Protein AF-A0A4V1RX35-F1 (afdb_monomer_lite)

Sequence (175 aa):
MAQNATPVTGGVDLGEDSITQAVIDINANNPDARFKFVMERLVMHLHGFARETRLSTSEWMATIQFLTATGQKCTELRQEFVLLSDILGLSLLVDVMDHPKPPGSTVGSLLGPFHTDDAEKVAHGTEISNDARGEPLLVVGSVKNLQGEPIPGVIIDVWETDSTGHYDTQYEDRT

InterPro domains:
  IPR000627 Intradiol ring-cleavage dioxygenase, C-terminal [PF00775] (127-172)
  IPR000627 Intradiol ring-cleavage dioxygenase, C-terminal [PS00083] (139-167)
  IPR007535 Catechol dioxygenase, N-terminal [PF04444] (32-105)
  IPR015889 Intradiol ring-cleavage dioxygenase, core [G3DSA:2.60.130.10] (11-175)
  IPR015889 Intradiol ring-cleavage dioxygenase, core [SSF49482] (13-173)
  IPR050770 Intradiol Ring-Cleavage Dioxygenase [PTHR33711] (19-173)

pLDDT: mean 89.44, std 12.55, range [37.12, 98.69]

Organism: NCBI:txid451672

Structure (mmCIF, N/CA/C/O backbone):
data_AF-A0A4V1RX35-F1
#
_entry.id   AF-A0A4V1RX35-F1
#
loop_
_atom_site.group_PDB
_atom_site.id
_atom_site.type_symbol
_atom_site.label_atom_id
_atom_site.label_alt_id
_atom_site.label_comp_id
_atom_site.label_asym_id
_atom_site.label_entity_id
_atom_site.label_seq_id
_atom_site.pdbx_PDB_ins_code
_atom_site.Cartn_x
_atom_site.Cartn_y
_atom_site.Cartn_z
_atom_site.occupancy
_atom_site.B_iso_or_equiv
_atom_site.auth_seq_id
_atom_site.auth_comp_id
_atom_site.auth_asym_id
_atom_site.auth_atom_id
_atom_site.pdbx_PDB_model_num
ATOM 1 N N . MET A 1 1 ? -57.701 13.044 38.159 1.00 40.06 1 MET A N 1
ATOM 2 C CA . MET A 1 1 ? -56.747 11.920 38.082 1.00 40.06 1 MET A CA 1
ATOM 3 C C . MET A 1 1 ? -55.660 12.316 37.103 1.00 40.06 1 MET A C 1
ATOM 5 O O . MET A 1 1 ? -55.934 12.385 35.914 1.00 40.06 1 MET A O 1
ATOM 9 N N . ALA A 1 2 ? -54.494 12.709 37.614 1.00 37.12 2 ALA A N 1
ATOM 10 C CA . ALA A 1 2 ? -53.347 13.064 36.789 1.00 37.12 2 ALA A CA 1
ATOM 11 C C . ALA A 1 2 ? -52.683 11.770 36.306 1.00 37.12 2 ALA A C 1
ATOM 13 O O . ALA A 1 2 ? -52.276 10.947 37.124 1.00 37.12 2 ALA A O 1
ATOM 14 N N . GLN A 1 3 ? -52.631 11.566 34.992 1.00 40.84 3 GLN A N 1
ATOM 15 C CA . GLN A 1 3 ? -51.778 10.547 34.394 1.00 40.84 3 GLN A CA 1
ATOM 16 C C . GLN A 1 3 ? -50.375 11.144 34.309 1.00 40.84 3 GLN A C 1
ATOM 18 O O . GLN A 1 3 ? -50.146 12.107 33.580 1.00 40.84 3 GLN A O 1
ATOM 23 N N . ASN A 1 4 ? -49.465 10.609 35.121 1.00 39.97 4 ASN A N 1
ATOM 24 C CA . ASN A 1 4 ? -48.049 10.936 35.064 1.00 39.97 4 ASN A CA 1
ATOM 25 C C . ASN A 1 4 ? -47.504 10.514 33.698 1.00 39.97 4 ASN A C 1
ATOM 27 O O . ASN A 1 4 ? -47.423 9.324 33.401 1.00 39.97 4 ASN A O 1
ATOM 31 N N . ALA A 1 5 ? -47.126 11.496 32.884 1.00 45.94 5 ALA A N 1
ATOM 32 C CA . ALA A 1 5 ? -46.269 11.265 31.737 1.00 45.94 5 ALA A CA 1
ATOM 33 C C . ALA A 1 5 ? -44.884 10.851 32.253 1.00 45.94 5 ALA A C 1
ATOM 35 O O . ALA A 1 5 ? -44.214 11.618 32.946 1.00 45.94 5 ALA A O 1
ATOM 36 N N . THR A 1 6 ? -44.470 9.626 31.947 1.00 47.75 6 THR A N 1
ATOM 37 C CA . THR A 1 6 ? -43.101 9.168 32.182 1.00 47.75 6 THR A CA 1
ATOM 38 C C . THR A 1 6 ? -42.169 9.928 31.231 1.00 47.75 6 THR A C 1
ATOM 40 O O . THR A 1 6 ? -42.435 9.937 30.026 1.00 47.75 6 THR A O 1
ATOM 43 N N . PRO A 1 7 ? -41.084 10.563 31.703 1.00 41.06 7 PRO A N 1
ATOM 44 C CA . PRO A 1 7 ? -40.123 11.189 30.808 1.00 41.06 7 PRO A CA 1
ATOM 45 C C . PRO A 1 7 ? -39.310 10.092 30.114 1.00 41.06 7 PRO A C 1
ATOM 47 O O . PRO A 1 7 ? -38.636 9.306 30.777 1.00 41.06 7 PRO A O 1
ATOM 50 N N . VAL A 1 8 ? -39.338 10.041 28.781 1.00 48.53 8 VAL A N 1
ATOM 51 C CA . VAL A 1 8 ? -38.347 9.281 28.009 1.00 48.53 8 VAL A CA 1
ATOM 52 C C . VAL A 1 8 ? -37.075 10.123 27.957 1.00 48.53 8 VAL A C 1
ATOM 54 O O . VAL A 1 8 ? -36.839 10.871 27.015 1.00 48.53 8 VAL A O 1
ATOM 57 N N . THR A 1 9 ? -36.257 10.042 29.001 1.00 52.53 9 THR A N 1
ATOM 58 C CA . THR A 1 9 ? -34.858 10.486 28.961 1.00 52.53 9 THR A CA 1
ATOM 59 C C . THR A 1 9 ? -33.995 9.286 28.583 1.00 52.53 9 THR A C 1
ATOM 61 O O . THR A 1 9 ? -33.326 8.702 29.429 1.00 52.53 9 THR A O 1
ATOM 64 N N . GLY A 1 10 ? -34.087 8.845 27.328 1.00 49.75 10 GLY A N 1
ATOM 65 C CA . GLY A 1 10 ? -33.283 7.736 26.814 1.00 49.75 10 GLY A CA 1
ATO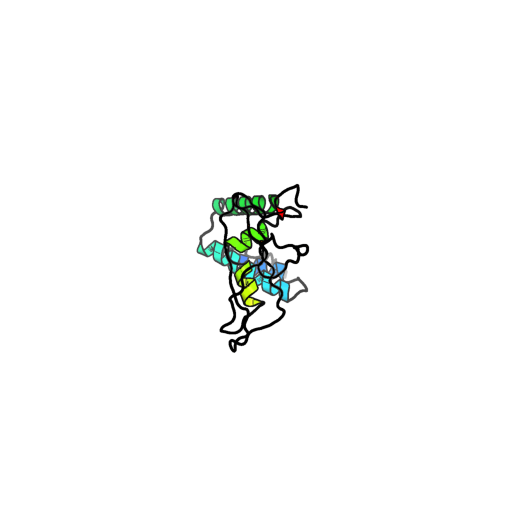M 66 C C . GLY A 1 10 ? -31.989 8.260 26.206 1.00 49.75 10 GLY A C 1
ATOM 67 O O . GLY A 1 10 ? -31.962 8.565 25.019 1.00 49.75 10 GLY A O 1
ATOM 68 N N . GLY A 1 11 ? -30.937 8.413 27.013 1.00 65.31 11 GLY A N 1
ATOM 69 C CA . GLY A 1 11 ? -29.587 8.579 26.473 1.00 65.31 11 GLY A CA 1
ATOM 70 C C . GLY A 1 11 ? -29.188 7.326 25.691 1.00 65.31 11 GLY A C 1
ATOM 71 O O . GLY A 1 11 ? -29.568 6.221 26.074 1.00 65.31 11 GLY A O 1
ATOM 72 N N . VAL A 1 12 ? -28.455 7.496 24.589 1.00 75.88 12 VAL A N 1
ATOM 73 C CA . VAL A 1 12 ? -27.853 6.362 23.874 1.00 75.88 12 VAL A CA 1
ATOM 74 C C . VAL A 1 12 ? -26.893 5.665 24.840 1.00 75.88 12 VAL A C 1
ATOM 76 O O . VAL A 1 12 ? -26.060 6.332 25.453 1.00 75.88 12 VAL A O 1
ATOM 79 N N . ASP A 1 13 ? -27.036 4.352 25.013 1.00 82.06 13 ASP A N 1
ATOM 80 C CA . ASP A 1 13 ? -26.068 3.561 25.771 1.00 82.06 13 ASP A CA 1
ATOM 81 C C . ASP A 1 13 ? -24.761 3.472 24.969 1.00 82.06 13 ASP A C 1
ATOM 83 O O . ASP A 1 13 ? -24.760 3.061 23.810 1.00 82.06 13 ASP A O 1
ATOM 87 N N . LEU A 1 14 ? -23.664 3.922 25.577 1.00 87.12 14 LEU A N 1
ATOM 88 C CA . LEU A 1 14 ? -22.334 4.024 24.966 1.00 87.12 14 LEU A CA 1
ATOM 89 C C . LEU A 1 14 ? -21.311 3.164 25.721 1.00 87.12 14 LEU A C 1
ATOM 91 O O . LEU A 1 14 ? -20.125 3.493 25.770 1.00 87.12 14 LEU A O 1
ATOM 95 N N . GLY A 1 15 ? -21.777 2.082 26.345 1.00 87.62 15 GLY A N 1
ATOM 96 C CA . GLY A 1 15 ? -20.921 1.058 26.926 1.00 87.62 15 GLY A CA 1
ATOM 97 C C . GLY A 1 15 ? -20.053 0.352 25.881 1.00 87.62 15 GLY A C 1
ATOM 98 O O . GLY A 1 15 ? -20.235 0.504 24.671 1.00 87.62 15 GLY A O 1
ATOM 99 N N . GLU A 1 16 ? -19.101 -0.452 26.358 1.00 86.81 16 GLU A N 1
ATOM 100 C CA . GLU A 1 16 ? -18.142 -1.164 25.504 1.00 86.81 16 GLU A CA 1
ATOM 101 C C . GLU A 1 16 ? -18.832 -1.992 24.412 1.00 86.81 16 GLU A C 1
ATOM 103 O O . GLU A 1 16 ? -18.378 -1.990 23.270 1.00 86.81 16 GLU A O 1
ATOM 108 N N . ASP A 1 17 ? -19.957 -2.636 24.717 1.00 88.19 17 ASP A N 1
ATOM 109 C CA . ASP A 1 17 ? -20.687 -3.473 23.760 1.00 88.19 17 ASP A CA 1
ATOM 110 C C . ASP A 1 17 ? -21.625 -2.669 22.842 1.00 88.19 17 ASP A C 1
ATOM 112 O O . ASP A 1 17 ? -21.844 -3.050 21.691 1.00 88.19 17 ASP A O 1
ATOM 116 N N . SER A 1 18 ? -22.141 -1.524 23.301 1.00 92.69 18 SER A N 1
ATOM 117 C CA . SER A 1 18 ? -23.170 -0.735 22.606 1.00 92.69 18 SER A CA 1
ATOM 118 C C . SER A 1 18 ? -22.617 0.408 21.746 1.00 92.69 18 SER A C 1
ATOM 120 O O . SER A 1 18 ? -23.235 0.772 20.741 1.00 92.69 18 SER A O 1
ATOM 122 N N . ILE A 1 19 ? -21.408 0.908 22.034 1.00 95.81 19 ILE A N 1
ATOM 123 C CA . ILE A 1 19 ? -20.795 2.037 21.310 1.00 95.81 19 ILE A CA 1
ATOM 124 C C . ILE A 1 19 ? -20.622 1.781 19.806 1.00 95.81 19 ILE A C 1
ATOM 126 O O . ILE A 1 19 ? -20.731 2.701 19.001 1.00 95.81 19 ILE A O 1
ATOM 130 N N . THR A 1 20 ? -20.372 0.535 19.392 1.00 96.12 20 THR A N 1
ATOM 131 C CA . THR A 1 20 ? -20.163 0.224 17.963 1.00 96.12 20 THR A CA 1
ATOM 132 C C . THR A 1 20 ? -21.432 0.438 17.158 1.00 96.12 20 THR A C 1
ATOM 134 O O . THR A 1 20 ? -21.388 1.115 16.134 1.00 96.12 20 THR A O 1
ATOM 137 N N . GLN A 1 21 ? -22.560 -0.083 17.648 1.00 94.56 21 GLN A N 1
ATOM 138 C CA . GLN A 1 21 ? -23.841 0.101 16.977 1.00 94.56 21 GLN A CA 1
ATOM 139 C C . GLN A 1 21 ? -24.258 1.572 17.004 1.00 94.56 21 GLN A C 1
ATOM 141 O O . GLN A 1 21 ? -24.648 2.110 15.974 1.00 94.56 21 GLN A O 1
ATOM 146 N N . ALA A 1 22 ? -24.064 2.255 18.137 1.00 94.12 22 ALA A N 1
ATOM 147 C CA . ALA A 1 22 ? -24.354 3.681 18.250 1.00 94.12 22 ALA A CA 1
ATOM 148 C C . ALA A 1 22 ? -23.596 4.527 17.207 1.00 94.12 22 ALA A C 1
ATOM 150 O O . ALA A 1 22 ? -24.184 5.409 16.583 1.00 94.12 22 ALA A O 1
ATOM 151 N N . VAL A 1 23 ? -22.306 4.253 16.972 1.00 93.50 23 VAL A N 1
ATOM 152 C CA . VAL A 1 23 ? -21.507 4.966 15.957 1.00 93.50 23 VAL A CA 1
ATOM 153 C C . VAL A 1 23 ? -21.984 4.654 14.537 1.00 93.50 23 VAL A C 1
ATOM 155 O O . VAL A 1 23 ? -22.042 5.564 13.707 1.00 93.50 23 VAL A O 1
ATOM 158 N N . ILE A 1 24 ? -22.343 3.402 14.243 1.00 93.69 24 ILE A N 1
ATOM 159 C CA . ILE A 1 24 ? -22.899 3.016 12.936 1.00 93.69 24 ILE A CA 1
ATOM 160 C C . ILE A 1 24 ? -24.213 3.766 12.680 1.00 93.69 24 ILE A C 1
ATOM 162 O O . ILE A 1 24 ? -24.366 4.396 11.632 1.00 93.69 24 ILE A O 1
ATOM 166 N N . ASP A 1 25 ? -25.115 3.781 13.662 1.00 91.88 25 ASP A N 1
ATOM 167 C CA . ASP A 1 25 ? -26.435 4.408 13.552 1.00 91.88 25 ASP A CA 1
ATOM 168 C C . ASP A 1 25 ? -26.334 5.927 13.348 1.00 91.88 25 ASP A C 1
ATOM 170 O O . ASP A 1 25 ? -27.035 6.494 12.507 1.00 91.88 25 ASP A O 1
ATOM 174 N N . ILE A 1 26 ? -25.413 6.597 14.052 1.00 87.56 26 ILE A N 1
ATOM 175 C CA . ILE A 1 26 ? -25.171 8.043 13.895 1.00 87.56 26 ILE A CA 1
ATOM 176 C C . ILE A 1 26 ? -24.719 8.387 12.468 1.00 87.56 26 ILE A C 1
ATOM 178 O O . ILE A 1 26 ? -25.096 9.431 11.930 1.00 87.56 26 ILE A O 1
ATOM 182 N N . ASN A 1 27 ? -23.942 7.511 11.827 1.00 84.44 27 ASN A N 1
ATOM 183 C CA . ASN A 1 27 ? -23.423 7.729 10.476 1.00 84.44 27 ASN A CA 1
ATOM 184 C C . ASN A 1 27 ? -24.364 7.221 9.361 1.00 84.44 27 ASN A C 1
ATOM 186 O O . ASN A 1 27 ? -24.072 7.399 8.175 1.00 84.44 27 ASN A O 1
ATOM 190 N N . ALA A 1 28 ? -25.522 6.645 9.705 1.00 87.19 28 ALA A N 1
ATOM 191 C CA . ALA A 1 28 ? -26.436 6.009 8.751 1.00 87.19 28 ALA A CA 1
ATOM 192 C C . ALA A 1 28 ? -27.138 6.983 7.780 1.00 87.19 28 ALA A C 1
ATOM 194 O O . ALA A 1 28 ? -27.678 6.559 6.753 1.00 87.19 28 ALA A O 1
ATOM 195 N N . ASN A 1 29 ? -27.108 8.289 8.064 1.00 87.38 29 ASN A N 1
ATOM 196 C CA . ASN A 1 29 ? -27.788 9.319 7.269 1.00 87.38 29 ASN A CA 1
ATOM 197 C C . ASN A 1 29 ? -27.052 9.722 5.978 1.00 87.38 29 ASN A C 1
ATOM 199 O O . ASN A 1 29 ? -27.542 10.579 5.241 1.00 87.38 29 ASN A O 1
ATOM 203 N N . ASN A 1 30 ? -25.898 9.126 5.665 1.00 87.31 30 ASN A N 1
ATOM 204 C CA . ASN A 1 30 ? -25.216 9.397 4.400 1.00 87.31 30 ASN A CA 1
ATOM 205 C C . ASN A 1 30 ? -26.034 8.836 3.202 1.00 87.31 30 ASN A C 1
ATOM 207 O O . ASN A 1 30 ? -26.478 7.680 3.244 1.00 87.31 30 ASN A O 1
ATOM 211 N N . PRO A 1 31 ? -26.287 9.623 2.136 1.00 92.38 31 PRO A N 1
ATOM 212 C CA . PRO A 1 31 ? -27.069 9.160 0.988 1.00 92.38 31 PRO A CA 1
ATOM 213 C C . PRO A 1 31 ? -26.343 8.108 0.132 1.00 92.38 31 PRO A C 1
ATOM 215 O O . PRO A 1 31 ? -27.006 7.323 -0.545 1.00 92.38 31 PRO A O 1
ATOM 218 N N . ASP A 1 32 ? -25.010 8.043 0.175 1.00 95.56 32 ASP A N 1
ATOM 219 C CA . ASP A 1 32 ? -24.216 7.060 -0.561 1.00 95.56 32 ASP A CA 1
ATOM 220 C C . ASP A 1 32 ? -24.227 5.702 0.161 1.00 95.56 32 ASP A C 1
ATOM 222 O O . ASP A 1 32 ? -23.623 5.501 1.219 1.00 95.56 32 ASP A O 1
ATOM 226 N N . ALA A 1 33 ? -24.932 4.738 -0.437 1.00 94.81 33 ALA A N 1
ATOM 227 C CA . ALA A 1 33 ? -25.046 3.384 0.089 1.00 94.81 33 ALA A CA 1
ATOM 228 C C . ALA A 1 33 ? -23.698 2.645 0.158 1.00 94.81 33 ALA A C 1
ATOM 230 O O . ALA A 1 33 ? -23.478 1.878 1.098 1.00 94.81 33 ALA A O 1
ATOM 231 N N . ARG A 1 34 ? -22.785 2.873 -0.798 1.00 95.25 34 ARG A N 1
ATOM 232 C CA . ARG A 1 34 ? -21.473 2.217 -0.810 1.00 95.25 34 ARG A CA 1
ATOM 233 C C . ARG A 1 34 ? -20.575 2.800 0.267 1.00 95.25 34 ARG A C 1
ATOM 235 O O . ARG A 1 34 ? -19.953 2.032 1.000 1.00 95.25 34 ARG A O 1
ATOM 242 N N . PHE A 1 35 ? -20.544 4.123 0.396 1.00 93.38 35 PHE A N 1
ATOM 243 C CA . PHE A 1 35 ? -19.790 4.786 1.456 1.00 93.38 35 PHE A CA 1
ATOM 244 C C . PHE A 1 35 ? -20.252 4.325 2.842 1.00 93.38 35 PHE A C 1
ATOM 246 O O . PHE A 1 35 ? -19.420 3.956 3.669 1.00 93.38 35 PHE A O 1
ATOM 253 N N . LYS A 1 36 ? -21.571 4.248 3.076 1.00 94.81 36 LYS A N 1
ATOM 254 C CA . LYS A 1 36 ? -22.125 3.719 4.334 1.00 94.81 36 LYS A CA 1
ATOM 255 C C . LYS A 1 36 ? -21.635 2.321 4.646 1.00 94.81 36 LYS A C 1
ATOM 257 O O . LYS A 1 36 ? -21.139 2.094 5.741 1.00 94.81 36 LYS A O 1
ATOM 262 N N . PHE A 1 37 ? -21.734 1.412 3.678 1.00 95.69 37 PHE A N 1
ATOM 263 C CA . PHE A 1 37 ? -21.269 0.044 3.860 1.00 95.69 37 PHE A CA 1
ATOM 264 C C . PHE A 1 37 ? -19.780 0.003 4.230 1.00 95.69 37 PHE A C 1
ATOM 266 O O . PHE A 1 37 ? -19.402 -0.664 5.188 1.00 95.69 37 PHE A O 1
ATOM 273 N N . VAL A 1 38 ? -18.926 0.736 3.507 1.00 96.38 38 VAL A N 1
ATOM 274 C CA . VAL A 1 38 ? -17.480 0.757 3.783 1.00 96.38 38 VAL A CA 1
ATOM 275 C C . VAL A 1 38 ? -17.189 1.322 5.176 1.00 96.38 38 VAL A C 1
ATOM 277 O O . VAL A 1 38 ? -16.418 0.718 5.921 1.00 96.38 38 VAL A O 1
ATOM 280 N N . MET A 1 39 ? -17.833 2.426 5.558 1.00 95.50 39 MET A N 1
ATOM 281 C CA . MET A 1 39 ? -17.648 3.046 6.873 1.00 95.50 39 MET A CA 1
ATOM 282 C C . MET A 1 39 ? -18.172 2.180 8.018 1.00 95.50 39 MET A C 1
ATOM 284 O O . MET A 1 39 ? -17.508 2.072 9.046 1.00 95.50 39 MET A O 1
ATOM 288 N N . GLU A 1 40 ? -19.319 1.525 7.841 1.00 96.31 40 GLU A N 1
ATOM 289 C CA . GLU A 1 40 ? -19.858 0.564 8.805 1.00 96.31 40 GLU A CA 1
ATOM 290 C C . GLU A 1 40 ? -18.850 -0.561 9.054 1.00 96.31 40 GLU A C 1
ATOM 292 O O . GLU A 1 40 ? -18.472 -0.819 10.199 1.00 96.31 40 GLU A O 1
ATOM 297 N N . ARG A 1 41 ? -18.341 -1.186 7.983 1.00 97.94 41 ARG A N 1
ATOM 298 C CA . ARG A 1 41 ? -17.334 -2.246 8.099 1.00 97.94 41 ARG A CA 1
ATOM 299 C C . ARG A 1 41 ? -16.054 -1.738 8.757 1.00 97.94 41 ARG A C 1
ATOM 301 O O . ARG A 1 41 ? -15.531 -2.424 9.633 1.00 97.94 41 ARG A O 1
ATOM 308 N N . LEU A 1 42 ? -15.577 -0.549 8.391 1.00 97.19 42 LEU A N 1
ATOM 309 C CA . LEU A 1 42 ? -14.397 0.058 9.007 1.00 97.19 42 LEU A CA 1
ATOM 310 C C . LEU A 1 42 ? -14.580 0.231 10.520 1.00 97.19 42 LEU A C 1
ATOM 312 O O . LEU A 1 42 ? -13.724 -0.209 11.282 1.00 97.19 42 LEU A O 1
ATOM 316 N N . VAL A 1 43 ? -15.701 0.809 10.961 1.00 97.00 43 VAL A N 1
ATOM 317 C CA . VAL A 1 43 ? -16.008 0.998 12.389 1.00 97.00 43 VAL A CA 1
ATOM 318 C C . VAL A 1 43 ? -16.072 -0.344 13.116 1.00 97.00 43 VAL A C 1
ATOM 320 O O . VAL A 1 43 ? -15.461 -0.491 14.176 1.00 97.00 43 VAL A O 1
ATOM 323 N N . MET A 1 44 ? -16.745 -1.344 12.536 1.00 97.25 44 MET A N 1
ATOM 324 C CA . MET A 1 44 ? -16.819 -2.687 13.118 1.00 97.25 44 MET A CA 1
ATOM 325 C C . MET A 1 44 ? -15.430 -3.304 13.322 1.00 97.25 44 MET A C 1
ATOM 327 O O . MET A 1 44 ? -15.137 -3.801 14.409 1.00 97.25 44 MET A O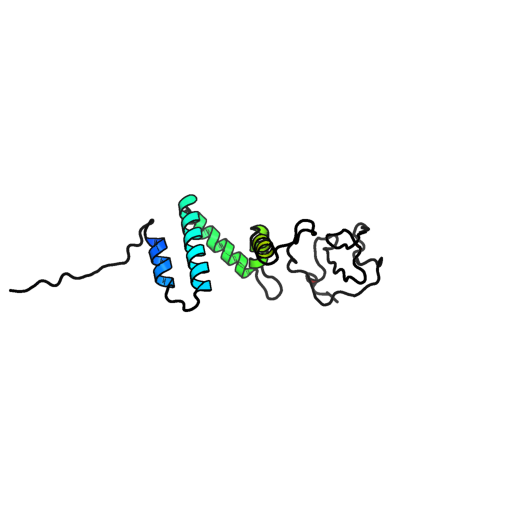 1
ATOM 331 N N . HIS A 1 45 ? -14.569 -3.271 12.301 1.00 98.25 45 HIS A N 1
ATOM 332 C CA . HIS A 1 45 ? -13.228 -3.855 12.379 1.00 98.25 45 HIS A CA 1
ATOM 333 C C . HIS A 1 45 ? -12.298 -3.054 13.299 1.00 98.25 45 HIS A C 1
ATOM 335 O O . HIS A 1 45 ? -11.555 -3.655 14.071 1.00 98.25 45 HIS A O 1
ATOM 341 N N . LEU A 1 46 ? -12.385 -1.720 13.294 1.00 97.81 46 LEU A N 1
ATOM 342 C CA . LEU A 1 46 ? -11.584 -0.853 14.159 1.00 97.81 46 LEU A CA 1
ATOM 343 C C . LEU A 1 46 ? -11.929 -1.050 15.642 1.00 97.81 46 LEU A C 1
ATOM 345 O O . LEU A 1 46 ? -11.037 -1.232 16.469 1.00 97.81 46 LEU A O 1
ATOM 349 N N . HIS A 1 47 ? -13.220 -1.065 15.988 1.00 97.69 47 HIS A N 1
ATOM 350 C CA . HIS A 1 47 ? -13.657 -1.348 17.357 1.00 97.69 47 HIS A CA 1
ATOM 351 C C . HIS A 1 47 ? -13.379 -2.804 17.758 1.00 97.69 47 HIS A C 1
ATOM 353 O O . HIS A 1 47 ? -13.083 -3.073 18.921 1.00 97.69 47 HIS A O 1
ATOM 359 N N . GLY A 1 48 ? -13.463 -3.749 16.816 1.00 98.06 48 GLY A N 1
ATOM 360 C CA . GLY A 1 48 ? -13.052 -5.138 17.025 1.00 98.06 48 GLY A CA 1
ATOM 361 C C . GLY A 1 48 ? -11.579 -5.244 17.421 1.00 98.06 48 GLY A C 1
ATOM 362 O O . GLY A 1 48 ? -11.281 -5.800 18.473 1.00 98.06 48 GLY A O 1
ATOM 363 N N . PHE A 1 49 ? -10.685 -4.620 16.648 1.00 98.12 49 PHE A N 1
ATOM 364 C CA . PHE A 1 49 ? -9.247 -4.561 16.927 1.00 98.12 49 PHE A CA 1
ATOM 365 C C . PHE A 1 49 ? -8.942 -3.931 18.293 1.00 98.12 49 PHE A C 1
ATOM 367 O O . PHE A 1 49 ? -8.131 -4.455 19.058 1.00 98.12 49 PHE A O 1
ATOM 374 N N . ALA A 1 50 ? -9.618 -2.829 18.635 1.00 97.88 50 ALA A N 1
ATOM 375 C CA . ALA A 1 50 ? -9.424 -2.164 19.921 1.00 97.88 50 ALA A CA 1
ATOM 376 C C . ALA A 1 50 ? -9.793 -3.072 21.108 1.00 97.88 50 ALA A C 1
ATOM 378 O O . ALA A 1 50 ? -9.052 -3.127 22.089 1.00 97.88 50 ALA A O 1
ATOM 379 N N . ARG A 1 51 ? -10.900 -3.824 21.010 1.00 97.69 51 ARG A N 1
ATOM 380 C CA . ARG A 1 51 ? -11.306 -4.785 22.050 1.00 97.69 51 ARG A CA 1
ATOM 381 C C . ARG A 1 51 ? -10.390 -6.002 22.105 1.00 97.69 51 ARG A C 1
ATOM 383 O O . ARG A 1 51 ? -9.967 -6.388 23.190 1.00 97.69 51 ARG A O 1
ATOM 390 N N . GLU A 1 52 ? -10.055 -6.577 20.950 1.00 98.19 52 GLU A N 1
ATOM 391 C CA . GLU A 1 52 ? -9.164 -7.740 20.829 1.00 98.19 52 GLU A CA 1
ATOM 392 C C . GLU A 1 52 ? -7.810 -7.485 21.501 1.00 98.19 52 GLU A C 1
ATOM 394 O O . GLU A 1 52 ? -7.312 -8.320 22.255 1.00 98.19 52 GLU A O 1
ATOM 399 N N . THR A 1 53 ? -7.242 -6.302 21.273 1.00 98.06 53 THR A N 1
ATOM 400 C CA . THR A 1 53 ? -5.938 -5.909 21.825 1.00 98.06 53 THR A CA 1
ATOM 401 C C . THR A 1 53 ? -6.026 -5.316 23.229 1.00 98.06 53 THR A C 1
ATOM 403 O O . THR A 1 53 ? -5.006 -5.207 23.907 1.00 98.06 53 THR A O 1
ATOM 406 N N . ARG A 1 54 ? -7.233 -4.957 23.692 1.00 97.56 54 ARG A N 1
ATOM 407 C CA . ARG A 1 54 ? -7.465 -4.102 24.869 1.00 97.56 54 ARG A CA 1
ATOM 408 C C . ARG A 1 54 ? -6.635 -2.820 24.799 1.00 97.56 54 ARG A C 1
ATOM 410 O O . ARG A 1 54 ? -5.910 -2.493 25.739 1.00 97.56 54 ARG A O 1
ATOM 417 N N . LEU A 1 55 ? -6.750 -2.128 23.666 1.00 97.81 55 LEU A N 1
ATOM 418 C CA . LEU A 1 55 ? -5.976 -0.935 23.337 1.00 97.81 55 LEU A CA 1
ATOM 419 C C . LEU A 1 55 ? -6.032 0.090 24.478 1.00 97.81 55 LEU A C 1
ATOM 421 O O . LEU A 1 55 ? -7.097 0.610 24.820 1.00 97.81 55 LEU A O 1
ATOM 425 N N . SER A 1 56 ? -4.879 0.386 25.071 1.00 98.31 56 SER A N 1
ATOM 426 C CA . SER A 1 56 ? -4.786 1.346 26.168 1.00 98.31 56 SER A CA 1
ATOM 427 C C . SER A 1 56 ? -4.844 2.790 25.671 1.00 98.31 56 SER A C 1
ATOM 429 O O . SER A 1 56 ? -4.505 3.099 24.528 1.00 98.31 56 SER A O 1
ATOM 431 N N . THR A 1 57 ? -5.177 3.724 26.565 1.00 98.19 57 THR A N 1
ATOM 432 C CA . THR A 1 57 ? -5.144 5.163 26.261 1.00 98.19 57 THR A CA 1
ATOM 433 C C . THR A 1 57 ? -3.761 5.635 25.797 1.00 98.19 57 THR A C 1
ATOM 435 O O . THR A 1 57 ? -3.671 6.499 24.927 1.00 98.19 57 THR A O 1
ATOM 438 N N . SER A 1 58 ? -2.678 5.081 26.354 1.00 98.50 58 SER A N 1
ATOM 439 C CA . SER A 1 58 ? -1.307 5.427 25.955 1.00 98.50 58 SER A CA 1
ATOM 440 C C . SER A 1 58 ? -0.961 4.934 24.554 1.00 98.50 58 SER A C 1
ATOM 442 O O . SER A 1 58 ? -0.367 5.685 23.785 1.00 98.50 58 SER A O 1
ATOM 444 N N . GLU A 1 59 ? -1.351 3.706 24.204 1.00 98.56 59 GLU A N 1
ATOM 445 C CA . GLU A 1 59 ? -1.131 3.159 22.860 1.00 98.56 59 GLU A CA 1
ATOM 446 C C . GLU A 1 59 ? -1.981 3.903 21.834 1.00 98.56 59 GLU A C 1
ATOM 448 O O . GLU A 1 59 ? -1.458 4.326 20.808 1.00 98.56 59 GLU A O 1
ATOM 453 N N . TRP A 1 60 ? -3.252 4.166 22.150 1.00 98.38 60 TRP A N 1
ATOM 454 C CA . TRP A 1 60 ? -4.121 4.990 21.313 1.00 98.38 60 TRP A CA 1
ATOM 455 C C . TRP A 1 60 ? -3.516 6.377 21.057 1.00 98.38 60 TRP A C 1
ATOM 457 O O . TRP A 1 60 ? -3.439 6.812 19.909 1.00 98.38 60 TRP A O 1
ATOM 467 N N . MET A 1 61 ? -3.023 7.058 22.097 1.00 98.56 61 MET A N 1
ATOM 468 C CA . MET A 1 61 ? -2.377 8.364 21.942 1.00 98.56 61 MET A CA 1
ATOM 469 C C . MET A 1 61 ? -1.120 8.280 21.065 1.00 98.56 61 MET A C 1
ATOM 471 O O . MET A 1 61 ? -0.910 9.142 20.210 1.00 98.56 61 MET A O 1
ATOM 475 N N . ALA A 1 62 ? -0.307 7.234 21.231 1.00 98.62 62 ALA A N 1
ATOM 476 C CA . ALA A 1 62 ? 0.855 6.998 20.379 1.00 98.62 62 ALA A CA 1
ATOM 477 C C . ALA A 1 62 ? 0.448 6.774 18.911 1.00 98.62 62 ALA A C 1
ATOM 479 O O . ALA A 1 62 ? 1.070 7.340 18.013 1.00 98.62 62 ALA A O 1
ATOM 480 N N . THR A 1 63 ? -0.633 6.031 18.650 1.00 97.94 63 THR A N 1
ATOM 481 C CA . THR A 1 63 ? -1.190 5.857 17.299 1.00 97.94 63 THR A CA 1
ATOM 482 C C . THR A 1 63 ? -1.656 7.186 16.701 1.00 97.94 63 THR A C 1
ATOM 484 O O . THR A 1 63 ? -1.350 7.466 15.544 1.00 97.94 63 THR A O 1
ATOM 487 N N . ILE A 1 64 ? -2.339 8.043 17.469 1.00 98.50 64 ILE A N 1
ATOM 488 C CA . ILE A 1 64 ? -2.754 9.374 16.992 1.00 98.50 64 ILE A CA 1
ATOM 489 C C . ILE A 1 64 ? -1.539 10.235 16.628 1.00 98.50 64 ILE A C 1
ATOM 491 O O . ILE A 1 64 ? -1.537 10.881 15.579 1.00 98.50 64 ILE A O 1
ATOM 495 N N . GLN A 1 65 ? -0.487 10.223 17.450 1.00 98.69 65 GLN A N 1
ATOM 496 C CA . GLN A 1 65 ? 0.757 10.941 17.156 1.00 98.69 65 GLN A CA 1
ATOM 497 C C . GLN A 1 65 ? 1.441 10.402 15.897 1.00 98.69 65 GLN A C 1
ATOM 499 O O . GLN A 1 65 ? 1.877 11.192 15.062 1.00 98.69 65 GLN A O 1
ATOM 504 N N . PHE A 1 66 ? 1.478 9.078 15.724 1.00 98.62 66 PHE A N 1
ATOM 505 C CA . PHE A 1 66 ? 2.013 8.436 14.526 1.00 98.62 66 PHE A CA 1
ATOM 506 C C . PHE A 1 66 ? 1.257 8.875 13.265 1.00 98.62 66 PHE A C 1
ATOM 508 O O . PHE A 1 66 ? 1.876 9.406 12.350 1.00 98.62 66 PHE A O 1
ATOM 515 N N . LEU A 1 67 ? -0.077 8.756 13.243 1.00 98.50 67 LEU A N 1
ATOM 516 C CA . LEU A 1 67 ? -0.902 9.161 12.095 1.00 98.50 67 LEU A CA 1
ATOM 517 C C . LEU A 1 67 ? -0.791 10.663 11.800 1.00 98.50 67 LEU A C 1
ATOM 519 O O . LEU A 1 67 ? -0.788 11.074 10.640 1.00 98.50 67 LEU A O 1
ATOM 523 N N . THR A 1 68 ? -0.655 11.485 12.843 1.00 98.62 68 THR A N 1
ATOM 524 C CA . THR A 1 68 ? -0.409 12.926 12.698 1.00 98.62 68 THR A CA 1
ATOM 525 C C . THR A 1 68 ? 0.938 13.183 12.022 1.00 98.62 68 THR A C 1
ATOM 527 O O . THR A 1 68 ? 1.002 13.954 11.067 1.00 98.62 68 THR A O 1
ATOM 530 N N . ALA A 1 69 ? 2.006 12.518 12.471 1.00 98.44 69 ALA A N 1
ATOM 531 C CA . ALA A 1 69 ? 3.338 12.646 11.884 1.00 98.44 69 ALA A CA 1
ATOM 532 C C . ALA A 1 69 ? 3.392 12.121 10.439 1.00 98.44 69 ALA A C 1
ATOM 534 O O . ALA A 1 69 ? 4.049 12.733 9.597 1.00 98.44 69 ALA A O 1
ATOM 535 N N . THR A 1 70 ? 2.671 11.036 10.131 1.00 97.88 70 THR A N 1
ATOM 536 C CA . THR A 1 70 ? 2.467 10.542 8.760 1.00 97.88 70 THR A CA 1
ATOM 537 C C . THR A 1 70 ? 1.834 11.629 7.896 1.00 97.88 70 THR A C 1
ATOM 539 O O . THR A 1 70 ? 2.404 12.005 6.877 1.00 97.88 70 THR A O 1
ATOM 542 N N . GLY A 1 71 ? 0.712 12.210 8.333 1.00 97.00 71 GLY A N 1
ATOM 543 C CA . GLY A 1 71 ? 0.046 13.287 7.596 1.00 97.00 71 GLY A CA 1
ATOM 544 C C . GLY A 1 71 ? 0.922 14.530 7.400 1.00 97.00 71 GLY A C 1
ATOM 545 O O . GLY A 1 71 ? 0.923 15.111 6.322 1.00 97.00 71 GLY A O 1
ATOM 546 N N . GLN A 1 72 ? 1.718 14.909 8.404 1.00 98.00 72 GLN A N 1
ATOM 547 C CA . GLN A 1 72 ? 2.649 16.046 8.327 1.00 98.00 72 GLN A CA 1
ATOM 548 C C . GLN A 1 72 ? 3.833 15.822 7.375 1.00 98.00 72 GLN A C 1
ATOM 550 O O . GLN A 1 72 ? 4.484 16.789 6.983 1.00 98.00 72 GLN A O 1
ATOM 555 N N . LYS A 1 73 ? 4.134 14.570 7.012 1.00 93.00 73 LYS A N 1
ATOM 556 C CA . LYS A 1 73 ? 5.157 14.224 6.014 1.00 93.00 73 LYS A CA 1
ATOM 557 C C . LYS A 1 73 ? 4.618 14.201 4.585 1.00 93.00 73 LYS A C 1
ATOM 559 O O . LYS A 1 73 ? 5.425 14.137 3.658 1.00 93.00 73 LYS A O 1
ATOM 564 N N . CYS A 1 74 ? 3.299 14.251 4.395 1.00 91.19 74 CYS A N 1
ATOM 565 C CA . CYS A 1 74 ? 2.720 14.365 3.064 1.00 91.19 74 CYS A CA 1
ATOM 566 C C . CYS A 1 74 ? 3.017 15.746 2.453 1.00 91.19 74 CYS A C 1
ATOM 568 O O . CYS A 1 74 ? 2.890 16.775 3.115 1.00 91.19 74 CYS A O 1
ATOM 570 N N . THR A 1 75 ? 3.367 15.764 1.171 1.00 87.25 75 THR A N 1
ATOM 571 C CA . THR A 1 75 ? 3.544 16.958 0.331 1.00 87.25 75 THR A CA 1
ATOM 572 C C . THR A 1 75 ? 2.840 16.735 -1.015 1.00 87.25 75 THR A C 1
ATOM 574 O O . THR A 1 75 ? 2.221 15.693 -1.224 1.00 87.25 75 THR A O 1
ATOM 577 N N . GLU A 1 76 ? 2.925 17.686 -1.950 1.00 81.69 76 GLU A N 1
ATOM 578 C CA . GLU A 1 76 ? 2.393 17.490 -3.312 1.00 81.69 76 GLU A CA 1
ATOM 579 C C . GLU A 1 76 ? 3.077 16.326 -4.051 1.00 81.69 76 GLU A C 1
ATOM 581 O O . GLU A 1 76 ? 2.424 15.622 -4.814 1.00 81.69 76 GLU A O 1
ATOM 586 N N . LEU A 1 77 ? 4.364 16.085 -3.772 1.00 77.12 77 LEU A N 1
ATOM 587 C CA . LEU A 1 77 ? 5.165 15.025 -4.398 1.00 77.12 77 LEU A CA 1
ATOM 588 C C . LEU A 1 77 ? 5.262 13.749 -3.545 1.00 77.12 77 LEU A C 1
ATOM 590 O O . LEU A 1 77 ? 5.646 12.697 -4.045 1.00 77.12 77 LEU A O 1
ATOM 594 N N . ARG A 1 78 ? 4.940 13.820 -2.247 1.00 81.56 78 ARG A N 1
ATOM 595 C CA . ARG A 1 78 ? 5.085 12.704 -1.302 1.00 81.56 78 ARG A CA 1
ATOM 596 C C . ARG A 1 78 ? 3.757 12.364 -0.642 1.00 81.56 78 ARG A C 1
ATOM 598 O O . ARG A 1 78 ? 3.231 13.157 0.129 1.00 81.56 78 ARG A O 1
ATOM 605 N N . GLN A 1 79 ? 3.263 11.146 -0.848 1.00 90.00 79 GLN A N 1
ATOM 606 C CA . GLN A 1 79 ? 2.041 10.651 -0.204 1.00 90.00 79 GLN A CA 1
ATOM 607 C C . GLN A 1 79 ? 2.356 9.613 0.880 1.00 90.00 79 GLN A C 1
ATOM 609 O O . GLN A 1 79 ? 2.321 8.407 0.646 1.00 90.00 79 GLN A O 1
ATOM 614 N N . GLU A 1 80 ? 2.646 10.072 2.100 1.00 93.44 80 GLU A N 1
ATOM 615 C CA . GLU A 1 80 ? 3.063 9.188 3.202 1.00 93.44 80 GLU A CA 1
ATOM 616 C C . GLU A 1 80 ? 1.963 8.203 3.637 1.00 93.44 80 GLU A C 1
ATOM 618 O O . GLU A 1 80 ? 2.266 7.105 4.091 1.00 93.44 80 GLU A O 1
ATOM 623 N N . PHE A 1 81 ? 0.680 8.544 3.468 1.00 95.94 81 PHE A N 1
ATOM 624 C CA . PHE A 1 81 ? -0.413 7.598 3.726 1.00 95.94 81 PHE A CA 1
ATOM 625 C C . PHE A 1 81 ? -0.468 6.454 2.705 1.00 95.94 81 PHE A C 1
ATOM 627 O O . PHE A 1 81 ? -0.833 5.338 3.077 1.00 95.94 81 PHE A O 1
ATOM 634 N N . VAL A 1 82 ? -0.071 6.702 1.452 1.00 91.00 82 VAL A N 1
ATOM 635 C CA . VAL A 1 82 ? 0.090 5.639 0.446 1.00 91.00 82 VAL A CA 1
ATOM 636 C C . VAL A 1 82 ? 1.260 4.741 0.844 1.00 91.00 82 VAL A C 1
ATOM 638 O O . VAL A 1 82 ? 1.095 3.532 0.928 1.00 91.00 82 VAL A O 1
ATOM 641 N N . LEU A 1 83 ? 2.393 5.323 1.241 1.00 91.19 83 LEU A N 1
ATOM 642 C CA . LEU A 1 83 ? 3.546 4.549 1.717 1.00 91.19 83 LEU A CA 1
ATOM 643 C C . LEU A 1 83 ? 3.243 3.734 2.985 1.00 91.19 83 LEU A C 1
ATOM 645 O O . LEU A 1 83 ? 3.681 2.592 3.120 1.00 91.19 83 LEU A O 1
ATOM 649 N N . LEU A 1 84 ? 2.458 4.284 3.914 1.00 95.19 84 LEU A N 1
ATOM 650 C CA . LEU A 1 84 ? 1.974 3.536 5.073 1.00 95.19 84 LEU A CA 1
ATOM 651 C C . LEU A 1 84 ? 1.075 2.365 4.643 1.00 95.19 84 LEU A C 1
ATOM 653 O O . LEU A 1 84 ? 1.198 1.272 5.193 1.00 95.19 84 LEU A O 1
ATOM 657 N N . SER A 1 85 ? 0.199 2.577 3.656 1.00 94.75 85 SER A N 1
ATOM 658 C CA . SER A 1 85 ? -0.619 1.514 3.061 1.00 94.75 85 SER A CA 1
ATOM 659 C C . SER A 1 85 ? 0.244 0.398 2.461 1.00 94.75 85 SER A C 1
ATOM 661 O O . SER A 1 85 ? -0.093 -0.774 2.637 1.00 94.75 85 SER A O 1
ATOM 663 N N . ASP A 1 86 ? 1.363 0.739 1.819 1.00 91.06 86 ASP A N 1
ATOM 664 C CA . ASP A 1 86 ? 2.297 -0.228 1.229 1.00 91.06 86 ASP A CA 1
ATOM 665 C C . ASP A 1 86 ? 2.951 -1.108 2.300 1.00 91.06 86 ASP A C 1
ATOM 667 O O . ASP A 1 86 ? 2.950 -2.333 2.184 1.00 91.06 86 ASP A O 1
ATOM 671 N N . ILE A 1 87 ? 3.432 -0.508 3.394 1.00 93.50 87 ILE A N 1
ATOM 672 C CA . ILE A 1 87 ? 4.062 -1.242 4.508 1.00 93.50 87 ILE A CA 1
ATOM 673 C C . ILE A 1 87 ? 3.053 -2.150 5.226 1.00 93.50 87 ILE A C 1
ATOM 675 O O . ILE A 1 87 ? 3.414 -3.221 5.714 1.00 93.50 87 ILE A O 1
ATOM 679 N N . LEU A 1 88 ? 1.783 -1.745 5.282 1.00 95.62 88 LEU A N 1
ATOM 680 C CA . LEU A 1 88 ? 0.698 -2.554 5.842 1.00 95.62 88 LEU A CA 1
ATOM 681 C C . LEU A 1 88 ? 0.129 -3.581 4.843 1.00 95.62 88 LEU A C 1
ATOM 683 O O . LEU A 1 88 ? -0.743 -4.366 5.214 1.00 95.62 88 LEU A O 1
ATOM 687 N N . GLY A 1 89 ? 0.593 -3.583 3.588 1.00 92.88 89 GLY A N 1
ATOM 688 C CA . GLY A 1 89 ? 0.133 -4.478 2.522 1.00 92.88 89 GLY A CA 1
ATOM 689 C C . GLY A 1 89 ? -1.276 -4.185 1.991 1.00 92.88 89 GLY A C 1
ATOM 690 O O . GLY A 1 89 ? -1.805 -4.963 1.196 1.00 92.88 89 GLY A O 1
ATOM 691 N N . LEU A 1 90 ? -1.902 -3.081 2.410 1.00 94.25 90 LEU A N 1
ATOM 692 C CA . LEU A 1 90 ? -3.281 -2.749 2.047 1.00 94.25 90 LEU A CA 1
ATOM 693 C C . LEU A 1 90 ? -3.407 -2.395 0.563 1.00 94.25 90 LEU A C 1
ATOM 695 O O . LEU A 1 90 ? -4.344 -2.835 -0.096 1.00 94.25 90 LEU A O 1
ATOM 699 N N . SER A 1 91 ? -2.463 -1.630 0.028 1.00 91.75 91 SER A N 1
ATOM 700 C CA . SER A 1 91 ? -2.468 -1.210 -1.377 1.00 91.75 91 SER A CA 1
ATOM 701 C C . SER A 1 91 ? -2.350 -2.419 -2.299 1.00 91.75 91 SER A C 1
ATOM 703 O O . SER A 1 91 ? -3.122 -2.534 -3.247 1.00 91.75 91 SER A O 1
ATOM 705 N N . LEU A 1 92 ? -1.452 -3.363 -1.991 1.00 90.38 92 LEU A N 1
ATOM 706 C CA . LEU A 1 92 ? -1.303 -4.594 -2.774 1.00 90.38 92 LEU A CA 1
ATOM 707 C C . LEU A 1 92 ? -2.567 -5.459 -2.701 1.00 90.38 92 LEU A C 1
ATOM 709 O O . LEU A 1 92 ? -2.999 -6.015 -3.707 1.00 90.38 92 LEU A O 1
ATOM 713 N N . LEU A 1 93 ? -3.187 -5.551 -1.520 1.00 92.50 93 LEU A N 1
ATOM 714 C CA . LEU A 1 93 ? -4.453 -6.260 -1.361 1.00 92.50 93 LEU A CA 1
ATOM 715 C C . LEU A 1 93 ? -5.562 -5.636 -2.223 1.00 92.50 93 LEU A C 1
ATOM 717 O O . LEU A 1 93 ? -6.316 -6.367 -2.863 1.00 92.50 93 LEU A O 1
ATOM 721 N N . VAL A 1 94 ? -5.658 -4.304 -2.255 1.00 92.75 94 VAL A N 1
ATOM 722 C CA . VAL A 1 94 ? -6.615 -3.586 -3.110 1.00 92.75 94 VAL A CA 1
ATOM 723 C C . VAL A 1 94 ? -6.338 -3.859 -4.588 1.00 92.75 94 VAL A C 1
ATOM 725 O O . VAL A 1 94 ? -7.272 -4.222 -5.299 1.00 92.75 94 VAL A O 1
ATOM 728 N N . ASP A 1 95 ? -5.081 -3.770 -5.032 1.00 89.75 95 ASP A N 1
ATOM 729 C CA . ASP A 1 95 ? -4.702 -4.032 -6.427 1.00 89.75 95 ASP A CA 1
ATOM 730 C C . ASP A 1 95 ? -5.095 -5.447 -6.878 1.00 89.75 95 ASP A C 1
ATOM 732 O O . ASP A 1 95 ? -5.730 -5.622 -7.915 1.00 89.75 95 ASP A O 1
ATOM 736 N N . VAL A 1 96 ? -4.811 -6.464 -6.061 1.00 89.62 96 VAL A N 1
ATOM 737 C CA . VAL A 1 96 ? -5.151 -7.859 -6.381 1.00 89.62 96 VAL A CA 1
ATOM 738 C C . VAL A 1 96 ? -6.667 -8.080 -6.470 1.00 89.62 96 VAL A C 1
ATOM 740 O O . VAL A 1 96 ? -7.118 -8.885 -7.289 1.00 89.62 96 VAL A O 1
ATOM 743 N N . MET A 1 97 ? -7.461 -7.392 -5.642 1.00 92.12 97 MET A N 1
ATOM 744 C CA . MET A 1 97 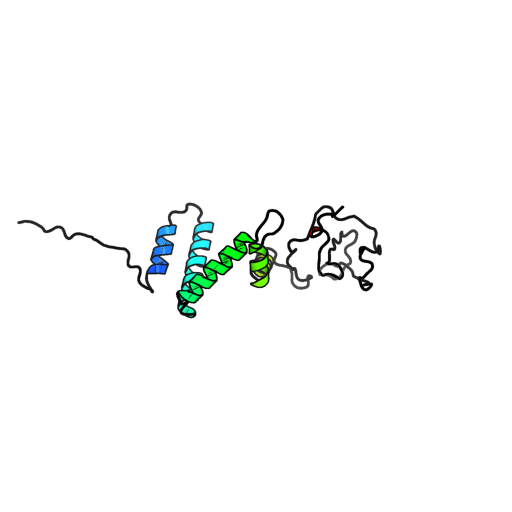? -8.926 -7.485 -5.685 1.00 92.12 97 MET A CA 1
ATOM 745 C C . MET A 1 97 ? -9.528 -6.777 -6.905 1.00 92.12 97 MET A C 1
ATOM 747 O O . MET A 1 97 ? -10.507 -7.279 -7.458 1.00 92.12 97 MET A O 1
ATOM 751 N N . ASP A 1 98 ? -8.970 -5.633 -7.304 1.00 91.81 98 ASP A N 1
ATOM 752 C CA . ASP A 1 98 ? -9.506 -4.798 -8.389 1.00 91.81 98 ASP A CA 1
ATOM 753 C C . ASP A 1 98 ? -9.008 -5.242 -9.776 1.00 91.81 98 ASP A C 1
ATOM 755 O O . ASP A 1 98 ? -9.720 -5.134 -10.776 1.00 91.81 98 ASP A O 1
ATOM 759 N N . HIS A 1 99 ? -7.818 -5.848 -9.835 1.00 88.69 99 HIS A N 1
ATOM 760 C CA . HIS A 1 99 ? -7.174 -6.315 -11.063 1.00 88.69 99 HIS A CA 1
ATOM 761 C C . HIS A 1 99 ? -6.890 -7.827 -11.043 1.00 88.69 99 HIS A C 1
ATOM 763 O O . HIS A 1 99 ? -5.731 -8.241 -11.189 1.00 88.69 99 HIS A O 1
ATOM 769 N N . PRO A 1 100 ? -7.920 -8.690 -10.916 1.00 87.88 100 PRO A N 1
ATOM 770 C CA . PRO A 1 100 ? -7.725 -10.131 -10.856 1.00 87.88 100 PRO A CA 1
ATOM 771 C C . PRO A 1 100 ? -7.031 -10.629 -12.125 1.00 87.88 100 PRO A C 1
ATOM 773 O O . PRO A 1 100 ? -7.492 -10.412 -13.250 1.00 87.88 100 PRO A O 1
ATOM 776 N N . LYS A 1 101 ? -5.903 -11.317 -11.946 1.00 87.12 101 LYS A N 1
ATOM 777 C CA . LYS A 1 101 ? -5.117 -11.841 -13.061 1.00 87.12 101 LYS A CA 1
ATOM 778 C C . LYS A 1 101 ? -5.472 -13.307 -13.350 1.00 87.12 101 LYS A C 1
ATOM 780 O O . LYS A 1 101 ? -5.702 -14.073 -12.411 1.00 87.12 101 LYS A O 1
ATOM 785 N N . PRO A 1 102 ? -5.509 -13.735 -14.626 1.00 91.00 102 PRO A N 1
ATOM 786 C CA . PRO A 1 102 ? -5.706 -15.139 -14.966 1.00 91.00 102 PRO A CA 1
ATOM 787 C C . PRO A 1 102 ? -4.605 -16.032 -14.374 1.00 91.00 102 PRO A C 1
ATOM 789 O O . PRO A 1 102 ? -3.444 -15.622 -14.331 1.00 91.00 102 PRO A O 1
ATOM 792 N N . PRO A 1 103 ? -4.911 -17.283 -13.989 1.00 90.81 103 PRO A N 1
ATOM 793 C CA . PRO A 1 103 ? -3.880 -18.236 -13.597 1.00 90.81 103 PRO A CA 1
ATOM 794 C C . PRO A 1 103 ? -2.787 -18.358 -14.670 1.00 90.81 103 PRO A C 1
ATOM 796 O O . PRO A 1 103 ? -3.087 -18.535 -15.850 1.00 90.81 103 PRO A O 1
ATOM 799 N N . GLY A 1 104 ? -1.522 -18.274 -14.255 1.00 90.44 104 GLY A N 1
ATOM 800 C CA . GLY A 1 104 ? -0.363 -18.380 -15.148 1.00 90.44 104 GLY A CA 1
ATOM 801 C C . GLY A 1 104 ? 0.155 -17.058 -15.724 1.00 90.44 104 GLY A C 1
ATOM 802 O O . GLY A 1 104 ? 1.187 -17.072 -16.391 1.00 90.44 104 GLY A O 1
ATOM 803 N N . SER A 1 105 ? -0.493 -15.919 -15.462 1.00 93.88 105 SER A N 1
ATOM 804 C CA . SER A 1 105 ? 0.095 -14.608 -15.764 1.00 93.88 105 SER A CA 1
ATOM 805 C C . SER A 1 105 ? 1.164 -14.214 -14.742 1.00 93.88 105 SER A C 1
ATOM 807 O O . SER A 1 105 ? 1.094 -14.622 -13.581 1.00 93.88 105 SER A O 1
ATOM 809 N N . THR A 1 106 ? 2.081 -13.328 -15.133 1.00 92.38 106 THR A N 1
ATOM 810 C CA . THR A 1 106 ? 2.967 -12.634 -14.190 1.00 92.38 106 THR A CA 1
ATOM 811 C C . THR A 1 106 ? 2.143 -11.947 -13.099 1.00 92.38 106 THR A C 1
ATOM 813 O O . THR A 1 106 ? 1.141 -11.290 -13.390 1.00 92.38 106 THR A O 1
ATOM 816 N N . VAL A 1 107 ? 2.551 -12.135 -11.845 1.00 85.81 107 VAL A N 1
ATOM 817 C CA . VAL A 1 107 ? 1.884 -11.537 -10.684 1.00 85.81 107 VAL A CA 1
ATOM 818 C C . VAL A 1 107 ? 2.069 -10.019 -10.734 1.00 85.81 107 VAL A C 1
ATOM 820 O O . VAL A 1 107 ? 3.163 -9.540 -11.030 1.00 85.81 107 VAL A O 1
ATOM 823 N N . GLY A 1 108 ? 0.987 -9.278 -10.494 1.00 82.62 108 GLY A N 1
ATOM 824 C CA . GLY A 1 108 ? 1.034 -7.822 -10.379 1.00 82.62 108 GLY A CA 1
ATOM 825 C C . GLY A 1 108 ? 1.716 -7.380 -9.086 1.00 82.62 108 GLY A C 1
ATOM 826 O O . GLY A 1 108 ? 1.785 -8.126 -8.112 1.00 82.62 108 GLY A O 1
ATOM 827 N N . SER A 1 109 ? 2.215 -6.154 -9.090 1.00 82.62 109 SER A N 1
ATOM 828 C CA . SER A 1 109 ? 2.689 -5.458 -7.901 1.00 82.62 109 SER A CA 1
ATOM 829 C C . SER A 1 109 ? 2.274 -3.997 -8.011 1.00 82.62 109 SER A C 1
ATOM 831 O O . SER A 1 109 ? 1.823 -3.541 -9.063 1.00 82.62 109 SER A O 1
ATOM 833 N N . LEU A 1 110 ? 2.444 -3.268 -6.918 1.00 84.25 110 LEU A N 1
ATOM 834 C CA . LEU A 1 110 ? 2.210 -1.836 -6.871 1.00 84.25 110 LEU A CA 1
ATOM 835 C C . LEU A 1 110 ? 3.184 -1.084 -7.769 1.00 84.25 110 LEU A C 1
ATOM 837 O O . LEU A 1 110 ? 4.354 -1.449 -7.865 1.00 84.25 110 LEU A O 1
ATOM 841 N N . LEU A 1 111 ? 2.689 0.001 -8.362 1.00 82.69 111 LEU A N 1
ATOM 842 C CA . LEU A 1 111 ? 3.493 0.926 -9.157 1.00 82.69 111 LEU A CA 1
ATOM 843 C C . LEU A 1 111 ? 4.534 1.665 -8.295 1.00 82.69 111 LEU A C 1
ATOM 845 O O . LEU A 1 111 ? 5.648 1.923 -8.737 1.00 82.69 111 LEU A O 1
ATOM 849 N N . GLY A 1 112 ? 4.183 1.976 -7.043 1.00 78.88 112 GLY A N 1
ATOM 850 C CA . GLY A 1 112 ? 4.974 2.864 -6.190 1.00 78.88 112 GLY A CA 1
ATOM 851 C C . GLY A 1 112 ? 4.865 4.338 -6.619 1.00 78.88 112 GLY A C 1
ATOM 852 O O . GLY A 1 112 ? 4.241 4.649 -7.632 1.00 78.88 112 GLY A O 1
ATOM 853 N N . PRO A 1 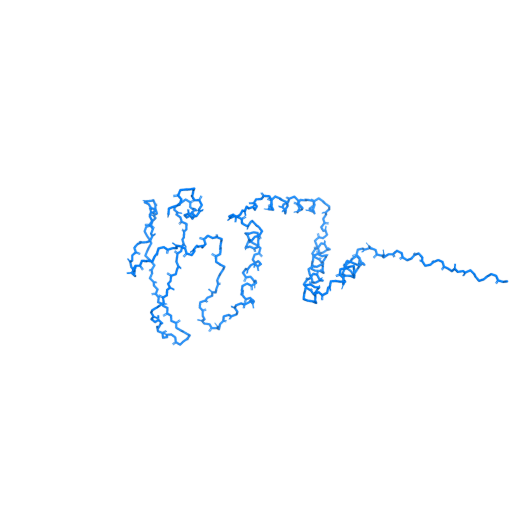113 ? 5.429 5.278 -5.841 1.00 80.88 113 PRO A N 1
ATOM 854 C CA . PRO A 1 113 ? 5.219 6.715 -6.049 1.00 80.88 113 PRO A CA 1
ATOM 855 C C . PRO A 1 113 ? 6.210 7.369 -7.026 1.00 80.88 113 PRO A C 1
ATOM 857 O O . PRO A 1 113 ? 6.168 8.583 -7.191 1.00 80.88 113 PRO A O 1
ATOM 860 N N . PHE A 1 114 ? 7.127 6.600 -7.616 1.00 84.75 114 PHE A N 1
ATOM 861 C CA . PHE A 1 114 ? 8.266 7.125 -8.382 1.00 84.75 114 PHE A CA 1
ATOM 862 C C . PHE A 1 114 ? 8.176 6.855 -9.889 1.00 84.75 114 PHE A C 1
ATOM 864 O O . PHE A 1 114 ? 9.125 7.115 -10.621 1.00 84.75 114 PHE A O 1
ATOM 871 N N . HIS A 1 115 ? 7.042 6.330 -10.361 1.00 87.56 115 HIS A N 1
ATOM 872 C CA . HIS A 1 115 ? 6.763 6.251 -11.794 1.00 87.56 115 HIS A CA 1
ATOM 873 C C . HIS A 1 115 ? 6.447 7.644 -12.350 1.00 87.56 115 HIS A C 1
ATOM 875 O O . HIS A 1 115 ? 5.816 8.463 -11.678 1.00 87.56 115 HIS A O 1
ATOM 881 N N . THR A 1 116 ? 6.885 7.905 -13.580 1.00 86.44 116 THR A N 1
ATOM 882 C CA . THR A 1 116 ? 6.634 9.157 -14.297 1.00 86.44 116 THR A CA 1
ATOM 883 C C . THR A 1 116 ? 6.298 8.878 -15.761 1.00 86.44 116 THR A C 1
ATOM 885 O O . THR A 1 116 ? 6.793 7.923 -16.354 1.00 86.44 116 THR A O 1
ATOM 888 N N . ASP A 1 117 ? 5.447 9.716 -16.358 1.00 87.56 117 ASP A N 1
ATOM 889 C CA . ASP A 1 117 ? 5.001 9.551 -17.751 1.00 87.56 117 ASP A CA 1
ATOM 890 C C . ASP A 1 117 ? 5.996 10.118 -18.787 1.00 87.56 117 ASP A C 1
ATOM 892 O O . ASP A 1 117 ? 5.788 9.981 -19.996 1.00 87.56 117 ASP A O 1
ATOM 896 N N . ASP A 1 118 ? 7.056 10.793 -18.333 1.00 88.12 118 ASP A N 1
ATOM 897 C CA . ASP A 1 118 ? 8.042 11.502 -19.157 1.00 88.12 118 ASP A CA 1
ATOM 898 C C . ASP A 1 118 ? 9.346 10.716 -19.385 1.00 88.12 118 ASP A C 1
ATOM 900 O O . ASP A 1 118 ? 10.325 11.284 -19.868 1.00 88.12 118 ASP A O 1
ATOM 904 N N . ALA A 1 119 ? 9.351 9.407 -19.110 1.00 88.19 119 ALA A N 1
ATOM 905 C CA . ALA A 1 119 ? 10.496 8.533 -19.349 1.00 88.19 119 ALA A CA 1
ATOM 906 C C . ALA A 1 119 ? 10.977 8.557 -20.819 1.00 88.19 119 ALA A C 1
ATOM 908 O O . ALA A 1 119 ? 10.186 8.540 -21.774 1.00 88.19 119 ALA A O 1
ATOM 909 N N . GLU A 1 120 ? 12.301 8.557 -21.014 1.00 90.00 120 GLU A N 1
ATOM 910 C CA . GLU A 1 120 ? 12.906 8.538 -22.346 1.00 90.00 120 GLU A CA 1
ATOM 911 C C . GLU A 1 120 ? 12.634 7.206 -23.065 1.00 90.00 120 GLU A C 1
ATOM 913 O O . GLU A 1 120 ? 12.821 6.113 -22.530 1.00 90.00 120 GLU A O 1
ATOM 918 N N . LYS A 1 121 ? 12.230 7.285 -24.337 1.00 92.56 121 LYS A N 1
ATOM 919 C CA . LYS A 1 121 ? 12.028 6.101 -25.179 1.00 92.56 121 LYS A CA 1
ATOM 920 C C . LYS A 1 121 ? 13.328 5.706 -25.862 1.00 92.56 121 LYS A C 1
ATOM 922 O O . LYS A 1 121 ? 13.748 6.356 -26.817 1.00 92.56 121 LYS A O 1
ATOM 927 N N . VAL A 1 122 ? 13.893 4.583 -25.439 1.00 93.25 122 VAL A N 1
ATOM 928 C CA . VAL A 1 122 ? 15.138 4.037 -25.993 1.00 93.25 122 VAL A CA 1
ATOM 929 C C . VAL A 1 122 ? 14.915 2.753 -26.798 1.00 93.25 122 VAL A C 1
ATOM 931 O O . VAL A 1 122 ? 13.848 2.135 -26.761 1.00 93.25 122 VAL A O 1
ATOM 934 N N . ALA A 1 123 ? 15.923 2.353 -27.577 1.00 93.69 123 ALA A N 1
ATOM 935 C CA . ALA A 1 123 ? 15.889 1.113 -28.345 1.00 93.69 123 ALA A CA 1
ATOM 936 C C . ALA A 1 123 ? 16.160 -0.117 -27.457 1.00 93.69 123 ALA A C 1
ATOM 938 O O . ALA A 1 123 ? 16.746 -0.032 -26.380 1.00 93.69 123 ALA A O 1
ATOM 939 N N . HIS A 1 124 ? 15.763 -1.300 -27.931 1.00 92.62 124 HIS A N 1
ATOM 940 C CA . HIS A 1 124 ? 16.047 -2.552 -27.229 1.00 92.62 124 HIS A CA 1
ATOM 941 C C . HIS A 1 124 ? 17.561 -2.785 -27.087 1.00 92.62 124 HIS A C 1
ATOM 943 O O . HIS A 1 124 ? 18.285 -2.802 -28.084 1.00 92.62 124 HIS A O 1
ATOM 949 N N . GLY A 1 125 ? 18.011 -3.060 -25.861 1.00 92.25 125 GLY A N 1
ATOM 950 C CA . GLY A 1 125 ? 19.421 -3.296 -25.537 1.00 92.25 125 GLY A CA 1
ATOM 951 C C . GLY A 1 125 ? 20.222 -2.026 -25.242 1.00 92.25 125 GLY A C 1
ATOM 952 O O . GLY A 1 125 ? 21.434 -2.118 -25.069 1.00 92.25 125 GLY A O 1
ATOM 953 N N . THR A 1 126 ? 19.570 -0.862 -25.192 1.00 94.12 126 THR A N 1
ATOM 954 C CA . THR A 1 126 ? 20.181 0.380 -24.715 1.00 94.12 126 THR A CA 1
ATOM 955 C C . THR A 1 126 ? 20.378 0.331 -23.196 1.00 94.12 126 THR A C 1
ATOM 957 O O . THR A 1 126 ? 19.514 -0.152 -22.466 1.00 94.12 126 THR A O 1
ATOM 960 N N . GLU A 1 127 ? 21.527 0.818 -22.732 1.00 93.31 127 GLU A N 1
ATOM 961 C CA . GLU A 1 127 ? 21.789 1.077 -21.315 1.00 93.31 127 GLU A CA 1
ATOM 962 C C . GLU A 1 127 ? 20.896 2.224 -20.828 1.00 93.31 127 GLU A C 1
ATOM 964 O O . GLU A 1 127 ? 20.829 3.264 -21.480 1.00 93.31 127 GLU A O 1
ATOM 969 N N . ILE A 1 128 ? 20.201 2.021 -19.707 1.00 92.38 128 ILE A N 1
ATOM 970 C CA . ILE A 1 128 ? 19.269 3.011 -19.137 1.00 92.38 128 ILE A CA 1
ATOM 971 C C . ILE A 1 128 ? 19.805 3.694 -17.871 1.00 92.38 128 ILE A C 1
ATOM 973 O O . ILE A 1 128 ? 19.227 4.675 -17.417 1.00 92.38 128 ILE A O 1
ATOM 977 N N . SER A 1 129 ? 20.896 3.186 -17.288 1.00 90.75 129 SER A N 1
ATOM 978 C CA . SER A 1 129 ? 21.493 3.767 -16.084 1.00 90.75 129 SER A CA 1
ATOM 979 C C . SER A 1 129 ? 22.480 4.873 -16.444 1.00 90.75 129 SER A C 1
ATOM 981 O O . SER A 1 129 ? 23.311 4.709 -17.331 1.00 90.75 129 SER A O 1
ATOM 983 N N . ASN A 1 130 ? 22.423 5.977 -15.698 1.00 87.44 130 ASN A N 1
ATOM 984 C CA . ASN A 1 130 ? 23.414 7.055 -15.743 1.00 87.44 130 ASN A CA 1
ATOM 985 C C . ASN A 1 130 ? 24.302 7.082 -14.481 1.00 87.44 130 ASN A C 1
ATOM 987 O O . ASN A 1 130 ? 25.122 7.988 -14.313 1.00 87.44 130 ASN A O 1
ATOM 991 N N . ASP A 1 131 ? 24.149 6.112 -13.572 1.00 92.56 131 ASP A N 1
ATOM 992 C CA . ASP A 1 131 ? 24.896 6.078 -12.316 1.00 92.56 131 ASP A CA 1
ATOM 993 C C . ASP A 1 131 ? 26.266 5.415 -12.487 1.00 92.56 131 ASP A C 1
ATOM 995 O O . ASP A 1 131 ? 26.404 4.192 -12.491 1.00 92.56 131 ASP A O 1
ATOM 999 N N . ALA A 1 132 ? 27.311 6.241 -12.529 1.00 92.00 132 ALA A N 1
ATOM 1000 C CA . ALA A 1 132 ? 28.696 5.793 -12.654 1.00 92.00 132 ALA A CA 1
ATOM 1001 C C . ALA A 1 132 ? 29.199 4.921 -11.482 1.00 92.00 132 ALA A C 1
ATOM 1003 O O . ALA A 1 132 ? 30.277 4.331 -11.584 1.00 92.00 132 ALA A O 1
ATOM 1004 N N . ARG A 1 133 ? 28.478 4.870 -10.354 1.00 95.56 133 ARG A N 1
ATOM 1005 C CA . ARG A 1 133 ? 28.800 4.012 -9.200 1.00 95.56 133 ARG A CA 1
ATOM 1006 C C . ARG A 1 133 ? 27.960 2.735 -9.149 1.00 95.56 133 ARG A C 1
ATOM 1008 O O . ARG A 1 133 ? 28.227 1.897 -8.288 1.00 95.56 133 ARG A O 1
ATOM 1015 N N . GLY A 1 134 ? 26.970 2.595 -10.028 1.00 94.00 134 GLY A N 1
ATOM 1016 C CA . GLY A 1 134 ? 26.135 1.405 -10.125 1.00 94.00 134 GLY A CA 1
ATOM 1017 C C . GLY A 1 134 ? 26.932 0.186 -10.589 1.00 94.00 134 GLY A C 1
ATOM 1018 O O . GLY A 1 134 ? 27.872 0.292 -11.378 1.00 94.00 134 GLY A O 1
ATOM 1019 N N . GLU A 1 135 ? 26.556 -0.993 -10.100 1.00 95.31 135 GLU A N 1
ATOM 1020 C CA . GLU A 1 135 ? 27.061 -2.252 -10.645 1.00 95.31 135 GLU A CA 1
ATOM 1021 C C . GLU A 1 135 ? 26.295 -2.582 -11.941 1.00 95.31 135 GLU A C 1
ATOM 1023 O O . GLU A 1 135 ? 25.063 -2.583 -11.920 1.00 95.31 135 GLU A O 1
ATOM 1028 N N . PRO A 1 136 ? 26.972 -2.871 -13.070 1.00 94.44 136 PRO A N 1
ATOM 1029 C CA . PRO A 1 136 ? 26.283 -3.189 -14.318 1.00 94.44 136 PRO A CA 1
ATOM 1030 C C . PRO A 1 136 ? 25.369 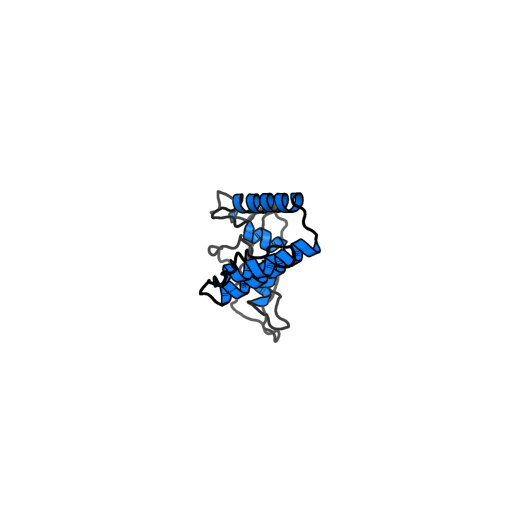-4.418 -14.202 1.00 94.44 136 PRO A C 1
ATOM 1032 O O . PRO A 1 136 ? 25.821 -5.510 -13.852 1.00 94.44 136 PRO A O 1
ATOM 1035 N N . LEU A 1 137 ? 24.099 -4.260 -14.583 1.00 95.06 137 LEU A N 1
ATOM 1036 C CA . LEU A 1 137 ? 23.086 -5.317 -14.584 1.00 95.06 137 LEU A CA 1
ATOM 1037 C C . LEU A 1 137 ? 22.539 -5.547 -15.998 1.00 95.06 137 LEU A C 1
ATOM 1039 O O . LEU A 1 137 ? 22.016 -4.637 -16.636 1.00 95.06 137 LEU A O 1
ATOM 1043 N N . LEU A 1 138 ? 22.613 -6.791 -16.482 1.00 95.75 138 LEU A N 1
ATOM 1044 C CA . LEU A 1 138 ? 21.959 -7.200 -17.726 1.00 95.75 138 LEU A CA 1
ATOM 1045 C C . LEU A 1 138 ? 20.612 -7.864 -17.420 1.00 95.75 138 LEU A C 1
ATOM 1047 O O . LEU A 1 138 ? 20.568 -8.966 -16.870 1.00 95.75 138 LEU A O 1
ATOM 1051 N N . VAL A 1 139 ? 19.522 -7.237 -17.859 1.00 95.62 139 VAL A N 1
ATOM 1052 C CA . VAL A 1 139 ? 18.167 -7.794 -17.770 1.00 95.62 139 VAL A CA 1
ATOM 1053 C C . VAL A 1 139 ? 17.739 -8.318 -19.141 1.00 95.62 139 VAL A C 1
ATOM 1055 O O . VAL A 1 139 ? 17.692 -7.575 -20.118 1.00 95.62 139 VAL A O 1
ATOM 1058 N N . VAL A 1 140 ? 17.417 -9.612 -19.225 1.00 95.56 140 VAL A N 1
ATOM 1059 C CA . VAL A 1 140 ? 16.929 -10.261 -20.455 1.00 95.56 140 VAL A CA 1
ATOM 1060 C C . VAL A 1 140 ? 15.605 -10.950 -20.166 1.00 95.56 140 VAL A C 1
ATOM 1062 O O . VAL A 1 140 ? 15.487 -11.707 -19.204 1.00 95.56 140 VAL A O 1
ATOM 1065 N N . GLY A 1 141 ? 14.611 -10.725 -21.024 1.00 94.38 141 GLY A N 1
ATOM 1066 C CA . GLY A 1 141 ? 13.276 -11.285 -20.855 1.00 94.38 141 GLY A CA 1
ATOM 1067 C C . GLY A 1 141 ? 12.547 -11.510 -22.174 1.00 94.38 141 GLY A C 1
ATOM 1068 O O . GLY A 1 141 ? 13.006 -11.132 -23.249 1.00 94.38 141 GLY A O 1
ATOM 1069 N N . SER A 1 142 ? 11.382 -12.147 -22.082 1.00 95.50 142 SER A N 1
ATOM 1070 C CA . SER A 1 142 ? 10.456 -12.315 -23.203 1.00 95.50 142 SER A CA 1
ATOM 1071 C C . SER A 1 142 ? 9.032 -12.126 -22.709 1.00 95.50 142 SER A C 1
ATOM 1073 O O . SER A 1 142 ? 8.688 -12.652 -21.650 1.00 95.50 142 SER A O 1
ATOM 1075 N N . VAL A 1 143 ? 8.204 -11.432 -23.485 1.00 96.81 143 VAL A N 1
ATOM 1076 C CA . VAL A 1 143 ? 6.785 -11.234 -23.171 1.00 96.81 143 VAL A CA 1
ATOM 1077 C C . VAL A 1 143 ? 5.953 -12.230 -23.970 1.00 96.81 143 VAL A C 1
ATOM 1079 O O . VAL A 1 143 ? 6.122 -12.361 -25.185 1.00 96.81 143 VAL A O 1
ATOM 1082 N N . LYS A 1 144 ? 5.083 -12.967 -23.276 1.00 97.44 144 LYS A N 1
ATOM 1083 C CA . LYS A 1 144 ? 4.278 -14.057 -23.838 1.00 97.44 144 LYS A CA 1
ATOM 1084 C C . LYS A 1 144 ? 2.835 -13.978 -23.352 1.00 97.44 144 LYS A C 1
ATOM 1086 O O . LYS A 1 144 ? 2.579 -13.460 -22.267 1.00 97.44 144 LYS A O 1
ATOM 1091 N N . ASN A 1 145 ? 1.906 -14.517 -24.135 1.00 95.94 145 ASN A N 1
ATOM 1092 C CA . ASN A 1 145 ? 0.536 -14.753 -23.682 1.00 95.94 145 ASN A CA 1
ATOM 1093 C C . ASN A 1 145 ? 0.446 -16.019 -22.800 1.00 95.94 145 ASN A C 1
ATOM 1095 O O . ASN A 1 145 ? 1.440 -16.712 -22.572 1.00 95.94 145 ASN A O 1
ATOM 1099 N N . LEU A 1 146 ? -0.759 -16.347 -22.320 1.00 96.12 146 LEU A N 1
ATOM 1100 C CA . LEU A 1 146 ? -1.002 -17.517 -21.458 1.00 96.12 146 LEU A CA 1
ATOM 1101 C C . LEU A 1 146 ? -0.761 -18.863 -22.164 1.00 96.12 146 LEU A C 1
ATOM 1103 O O . LEU A 1 146 ? -0.618 -19.888 -21.504 1.00 96.12 146 LEU A O 1
ATOM 1107 N N . GLN A 1 147 ? -0.712 -18.870 -23.495 1.00 96.25 147 GLN A N 1
ATOM 1108 C CA . GLN A 1 147 ? -0.397 -20.038 -24.317 1.00 96.25 147 GLN A CA 1
ATOM 1109 C C . GLN A 1 147 ? 1.119 -20.183 -24.547 1.00 96.25 147 GLN A C 1
ATOM 1111 O O . GLN A 1 147 ? 1.563 -21.167 -25.136 1.00 96.25 147 GLN A O 1
ATOM 1116 N N . GLY A 1 148 ? 1.925 -19.231 -24.065 1.00 95.69 148 GLY A N 1
ATOM 1117 C CA . GLY A 1 148 ? 3.375 -19.202 -24.246 1.00 95.69 148 GLY A CA 1
ATOM 1118 C C . GLY A 1 148 ? 3.829 -18.602 -25.580 1.00 95.69 148 GLY A C 1
ATOM 1119 O O . GLY A 1 148 ? 5.024 -18.642 -25.884 1.00 95.69 148 GLY A O 1
ATOM 1120 N N . GLU A 1 149 ? 2.914 -18.035 -26.364 1.00 97.88 149 GLU A N 1
ATOM 1121 C CA . GLU A 1 149 ? 3.214 -17.414 -27.654 1.00 97.88 149 GLU A CA 1
ATOM 1122 C C . GLU A 1 149 ? 3.798 -16.006 -27.439 1.00 97.88 149 GLU A C 1
ATOM 1124 O O . GLU A 1 149 ? 3.272 -15.254 -26.611 1.00 97.88 149 GLU A O 1
ATOM 1129 N N . PRO A 1 150 ? 4.876 -15.620 -28.151 1.00 97.69 150 PRO A N 1
ATOM 1130 C CA . PRO A 1 150 ? 5.471 -14.290 -28.019 1.00 97.69 150 PRO A CA 1
ATOM 1131 C C . PRO A 1 150 ? 4.509 -13.164 -28.413 1.00 97.69 150 PRO A C 1
ATOM 1133 O O . PRO A 1 150 ? 3.808 -13.270 -29.419 1.00 97.69 150 PRO A O 1
ATOM 1136 N N . ILE A 1 151 ? 4.538 -12.055 -27.670 1.00 97.31 151 ILE A N 1
ATOM 1137 C CA . ILE A 1 151 ? 3.773 -10.840 -27.989 1.00 97.31 151 ILE A CA 1
ATOM 1138 C C . ILE A 1 151 ? 4.731 -9.789 -28.583 1.00 97.31 151 ILE A C 1
ATOM 1140 O O . ILE A 1 151 ? 5.588 -9.282 -27.857 1.00 97.31 151 ILE A O 1
ATOM 1144 N N . PRO A 1 152 ? 4.636 -9.460 -29.887 1.00 96.31 152 PRO A N 1
ATOM 1145 C CA . PRO A 1 152 ? 5.510 -8.473 -30.521 1.00 96.31 152 PRO A CA 1
ATOM 1146 C C . PRO A 1 152 ? 5.057 -7.031 -30.247 1.00 96.31 152 PRO A C 1
ATOM 1148 O O . PRO A 1 152 ? 3.882 -6.776 -29.997 1.00 96.31 152 PRO A O 1
ATOM 1151 N N . GLY A 1 153 ? 5.986 -6.074 -30.365 1.00 93.06 153 GLY A N 1
ATOM 1152 C CA . GLY A 1 153 ? 5.671 -4.637 -30.324 1.00 93.06 153 GLY A CA 1
ATOM 1153 C C . GLY A 1 153 ? 5.230 -4.109 -28.956 1.00 93.06 153 GLY A C 1
ATOM 1154 O O . GLY A 1 153 ? 4.560 -3.082 -28.890 1.00 93.06 153 GLY A O 1
ATOM 1155 N N . VAL A 1 154 ? 5.574 -4.815 -27.877 1.00 94.75 154 VAL A N 1
ATOM 1156 C CA . VAL A 1 154 ? 5.278 -4.391 -26.505 1.00 94.75 154 VAL A CA 1
ATOM 1157 C C . VAL A 1 154 ? 6.161 -3.219 -26.085 1.00 94.75 154 VAL A C 1
ATOM 1159 O O . VAL A 1 154 ? 7.323 -3.129 -26.480 1.00 94.75 154 VAL A O 1
ATOM 1162 N N . ILE A 1 155 ? 5.600 -2.346 -25.253 1.00 92.88 155 ILE A N 1
ATOM 1163 C CA . ILE A 1 155 ? 6.338 -1.295 -24.555 1.00 92.88 155 ILE A CA 1
ATOM 1164 C C . ILE A 1 155 ? 6.629 -1.821 -23.151 1.00 92.88 155 ILE A C 1
ATOM 1166 O O . ILE A 1 155 ? 5.721 -2.327 -22.490 1.00 92.88 155 ILE A O 1
ATOM 1170 N N . ILE A 1 156 ? 7.888 -1.737 -22.726 1.00 93.56 156 ILE A N 1
ATOM 1171 C CA . ILE A 1 156 ? 8.314 -2.060 -21.365 1.00 93.56 156 ILE A CA 1
ATOM 1172 C C . ILE A 1 156 ? 8.844 -0.764 -20.765 1.00 93.56 156 ILE A C 1
ATOM 1174 O O . ILE A 1 156 ? 9.808 -0.209 -21.283 1.00 93.56 156 ILE A O 1
ATOM 1178 N N . ASP A 1 157 ? 8.174 -0.296 -19.719 1.00 93.56 157 ASP A N 1
ATOM 1179 C CA . ASP A 1 157 ? 8.586 0.860 -18.928 1.00 93.56 157 ASP A CA 1
ATOM 1180 C C . ASP A 1 157 ? 9.343 0.361 -17.688 1.00 93.56 157 ASP A C 1
ATOM 1182 O O . ASP A 1 157 ? 8.912 -0.613 -17.060 1.00 93.56 157 ASP A O 1
ATOM 1186 N N . VAL A 1 158 ? 10.499 0.955 -17.392 1.00 92.69 158 VAL A N 1
ATOM 1187 C CA . VAL A 1 158 ? 11.429 0.495 -16.349 1.00 92.69 158 VAL A CA 1
ATOM 1188 C C . VAL A 1 158 ? 12.004 1.700 -15.622 1.00 92.69 158 VAL A C 1
ATOM 1190 O O . VAL A 1 158 ? 12.509 2.625 -16.248 1.00 92.69 158 VAL A O 1
ATOM 1193 N N . TRP A 1 159 ? 11.978 1.640 -14.295 1.00 92.75 159 TRP A N 1
ATOM 1194 C CA . TRP A 1 159 ? 12.611 2.603 -13.405 1.00 92.75 159 TRP A CA 1
ATOM 1195 C C . TRP A 1 159 ? 13.182 1.854 -12.199 1.00 92.75 159 TRP A C 1
ATOM 1197 O O . TRP A 1 159 ? 12.623 0.850 -11.749 1.00 92.75 159 TRP A O 1
ATOM 1207 N N . GLU A 1 160 ? 14.306 2.331 -11.678 1.00 93.94 160 GLU A N 1
ATOM 1208 C CA . GLU A 1 160 ? 14.946 1.800 -10.477 1.00 93.94 160 GLU A CA 1
ATOM 1209 C C . GLU A 1 160 ? 15.720 2.908 -9.757 1.00 93.94 160 GLU A C 1
ATOM 1211 O O . GLU A 1 160 ? 15.951 3.985 -10.307 1.00 93.94 160 GLU A O 1
ATOM 1216 N N . THR A 1 161 ? 16.097 2.655 -8.508 1.00 94.44 161 THR A N 1
ATOM 1217 C CA . THR A 1 161 ? 16.954 3.568 -7.751 1.00 94.44 161 THR A CA 1
ATOM 1218 C C . THR A 1 161 ? 18.408 3.462 -8.190 1.00 94.44 161 THR A C 1
ATOM 1220 O O . THR A 1 161 ? 18.879 2.380 -8.532 1.00 94.44 161 THR A O 1
ATOM 1223 N N . ASP A 1 162 ? 19.154 4.550 -8.040 1.00 94.50 162 ASP A N 1
ATOM 1224 C CA . ASP A 1 162 ? 20.609 4.540 -8.170 1.00 94.50 162 ASP A CA 1
ATOM 1225 C C . ASP A 1 162 ? 21.323 3.828 -6.994 1.00 94.50 162 ASP A C 1
ATOM 1227 O O . ASP A 1 162 ? 20.704 3.344 -6.039 1.00 94.50 162 ASP A O 1
ATOM 1231 N N . SER A 1 163 ? 22.659 3.803 -7.021 1.00 95.12 163 SER A N 1
ATOM 1232 C CA . SER A 1 163 ? 23.527 3.220 -5.980 1.00 95.12 163 SER A CA 1
ATOM 1233 C C . SER A 1 163 ? 23.365 3.823 -4.581 1.00 95.12 163 SER A C 1
ATOM 1235 O O . SER A 1 163 ? 23.903 3.280 -3.614 1.00 95.12 163 SER A O 1
ATOM 1237 N N . THR A 1 164 ? 22.651 4.938 -4.435 1.00 94.75 164 THR A N 1
ATOM 1238 C CA . THR A 1 164 ? 22.334 5.557 -3.141 1.00 94.75 164 THR A CA 1
ATOM 1239 C C . THR A 1 164 ? 20.924 5.251 -2.652 1.00 94.75 164 THR A C 1
ATOM 1241 O O . THR A 1 164 ? 20.588 5.624 -1.527 1.00 94.75 164 THR A O 1
ATOM 1244 N N . GLY A 1 165 ? 20.120 4.556 -3.457 1.00 93.81 165 GLY A N 1
ATOM 1245 C CA . GLY A 1 165 ? 18.738 4.222 -3.137 1.00 93.81 165 GLY A CA 1
ATOM 1246 C C . GLY A 1 165 ? 17.746 5.346 -3.435 1.00 93.81 165 GLY A C 1
ATOM 1247 O O . GLY A 1 165 ? 16.667 5.348 -2.845 1.00 93.81 165 GLY A O 1
ATOM 1248 N N . HIS A 1 166 ? 18.093 6.291 -4.315 1.00 92.00 166 HIS A N 1
ATOM 1249 C CA . HIS A 1 166 ? 17.188 7.359 -4.745 1.00 92.00 166 HIS A CA 1
ATOM 1250 C C . HIS A 1 166 ? 16.745 7.157 -6.193 1.00 92.00 166 HIS A C 1
ATOM 1252 O O . HIS A 1 166 ? 17.535 6.754 -7.045 1.00 92.00 166 HIS A O 1
ATOM 1258 N N . TYR A 1 167 ? 15.476 7.453 -6.462 1.00 91.12 167 TYR A N 1
ATOM 1259 C CA . TYR A 1 167 ? 14.973 7.650 -7.819 1.00 91.12 167 TYR A CA 1
ATOM 1260 C C . TYR A 1 167 ? 15.389 9.030 -8.338 1.00 91.12 167 TYR A C 1
ATOM 1262 O O . TYR A 1 167 ? 15.595 9.963 -7.558 1.00 91.12 167 TYR A O 1
ATOM 1270 N N . ASP A 1 168 ? 15.450 9.177 -9.657 1.00 88.94 168 ASP A N 1
ATOM 1271 C CA . ASP A 1 168 ? 15.713 10.446 -10.344 1.00 88.94 168 ASP A CA 1
ATOM 1272 C C . ASP A 1 168 ? 14.771 11.575 -9.876 1.00 88.94 168 ASP A C 1
ATOM 1274 O O . ASP A 1 168 ? 15.215 12.692 -9.619 1.00 88.94 168 ASP A O 1
ATOM 1278 N N . THR A 1 169 ? 13.487 11.273 -9.651 1.00 86.50 169 THR A N 1
ATOM 1279 C CA . THR A 1 169 ? 12.463 12.213 -9.151 1.00 86.50 169 THR A CA 1
ATOM 1280 C C . THR A 1 169 ? 12.736 12.772 -7.758 1.00 86.50 169 THR A C 1
ATOM 1282 O O . THR A 1 169 ? 12.030 13.674 -7.311 1.00 86.50 169 THR A O 1
ATOM 1285 N N . GLN A 1 170 ? 13.696 12.208 -7.027 1.00 86.94 170 GLN A N 1
ATOM 1286 C CA . GLN A 1 170 ? 14.057 12.657 -5.684 1.00 86.94 170 GLN A CA 1
ATOM 1287 C C . GLN A 1 170 ? 15.194 13.684 -5.688 1.00 86.94 170 GLN A C 1
ATOM 1289 O O . GLN A 1 170 ? 15.503 14.236 -4.630 1.00 86.94 170 GLN A O 1
ATOM 1294 N N . TYR A 1 171 ? 15.788 13.958 -6.848 1.00 89.12 171 TYR A N 1
ATOM 1295 C CA . TYR A 1 171 ? 16.809 14.981 -7.026 1.00 89.12 171 TYR A CA 1
ATOM 1296 C C . TYR A 1 171 ? 16.180 16.306 -7.476 1.00 89.12 171 TYR A C 1
ATOM 1298 O O . TYR A 1 171 ? 15.304 16.338 -8.338 1.00 89.12 171 TYR A O 1
ATOM 1306 N N . GLU A 1 172 ? 16.617 17.419 -6.875 1.00 84.69 172 GLU A N 1
ATOM 1307 C CA . GLU A 1 172 ? 16.094 18.762 -7.187 1.00 84.69 172 GLU A CA 1
ATOM 1308 C C . GLU A 1 172 ? 16.415 19.204 -8.624 1.00 84.69 172 GLU A C 1
ATOM 1310 O O . GLU A 1 172 ? 15.723 20.050 -9.187 1.00 84.69 172 GLU A O 1
ATOM 1315 N N . ASP A 1 173 ? 17.463 18.632 -9.211 1.00 82.88 173 ASP A N 1
ATOM 1316 C CA . ASP A 1 173 ? 17.999 18.932 -10.532 1.00 82.88 173 ASP A CA 1
ATOM 1317 C C . ASP A 1 173 ? 17.614 17.896 -11.597 1.00 82.88 173 ASP A C 1
ATOM 1319 O O . ASP A 1 173 ? 18.282 17.819 -12.627 1.00 82.88 173 ASP A O 1
ATOM 1323 N N . ARG A 1 174 ? 16.527 17.131 -11.391 1.00 78.62 174 ARG A N 1
ATOM 1324 C CA . ARG A 1 174 ? 15.978 16.246 -12.431 1.00 78.62 174 ARG A CA 1
ATOM 1325 C C . ARG A 1 174 ? 15.732 17.037 -13.720 1.00 78.62 174 ARG A C 1
ATOM 1327 O O . ARG A 1 174 ? 14.958 17.998 -13.727 1.00 78.62 174 ARG A O 1
ATOM 1334 N N . THR A 1 175 ? 16.394 16.615 -14.794 1.00 61.91 175 THR A N 1
ATOM 1335 C CA . THR A 1 175 ? 16.281 17.179 -16.149 1.00 61.91 175 THR A CA 1
ATOM 1336 C C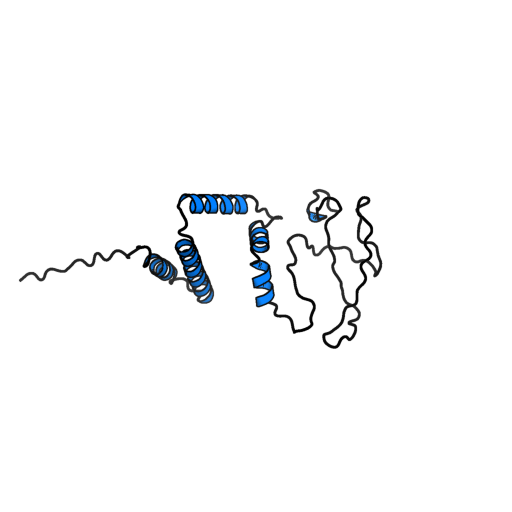 . THR A 1 175 ? 15.422 16.327 -17.053 1.00 61.91 175 THR A C 1
ATOM 1338 O O . THR A 1 175 ? 15.594 15.092 -16.979 1.00 61.91 175 THR A O 1
#

Foldseek 3Di:
DDDDDDDPPDDQDCPLVRVLVVVLVVPVPDPDPVVSVVVNVVSVVVSVVCVVVVQDPVNVVVVVVVVVVQVVPDDPLDNSVVVVCVVVCNVVVVCCVVPPDPPQDDDDDDPDSQDDPPDDDDDPPDDDDPAPPDDDDDDDDFDADSVRHGDPPDDDDDFADHPVRDGLVVDPPRD

Secondary structure (DSSP, 8-state):
----PPP---PPP-STTTHHHHHHHHTTT-S-HHHHHHHHHHHHHHHHHHHHHT--HHHHHHHHHHHHHHHHH--SS--HHHHHHHHTTHHHHHHHHHSPPPTTSPPP----TT--TT-----TT------TTSPP-------B-TTS-B-TT---------TTS--GGGSTT--

Radius of gyration: 26.16 Å; chains: 1; bounding box: 86×39×69 Å